Protein AF-A0A086AAU4-F1 (afdb_monomer_lite)

Radius of gyration: 17.0 Å; chains: 1; bounding box: 53×34×35 Å

Organism: Flavobacterium hydatis (NCBI:txid991)

pLDDT: mean 87.28, std 16.57, range [37.22, 98.31]

Structure (mmCIF, N/CA/C/O backbone):
data_AF-A0A086AAU4-F1
#
_entry.id   AF-A0A086AAU4-F1
#
loop_
_atom_site.group_PDB
_atom_site.id
_atom_site.type_symbol
_atom_site.label_atom_id
_atom_site.label_alt_id
_atom_site.label_comp_id
_atom_site.label_asym_id
_atom_site.label_entity_id
_atom_site.label_seq_id
_atom_site.pdbx_PDB_ins_code
_atom_site.Cartn_x
_atom_site.Cartn_y
_atom_site.Cartn_z
_atom_site.occupancy
_atom_site.B_iso_or_equiv
_atom_site.auth_seq_id
_atom_site.auth_comp_id
_atom_site.auth_asym_id
_atom_site.auth_atom_id
_atom_site.pdbx_PDB_model_num
ATOM 1 N N . MET A 1 1 ? -6.332 -9.585 -9.697 1.00 84.88 1 MET A N 1
ATOM 2 C CA . MET A 1 1 ? -5.035 -8.871 -9.693 1.00 84.88 1 MET A CA 1
ATOM 3 C C . MET A 1 1 ? -4.730 -8.195 -11.026 1.00 84.88 1 MET A C 1
ATOM 5 O O . MET A 1 1 ? -4.708 -6.978 -11.041 1.00 84.88 1 MET A O 1
ATOM 9 N N . ILE A 1 2 ? -4.568 -8.927 -12.139 1.00 86.38 2 ILE A N 1
ATOM 10 C CA . ILE A 1 2 ? -4.249 -8.330 -13.460 1.00 86.38 2 ILE A CA 1
ATOM 11 C C . ILE A 1 2 ? -5.260 -7.246 -13.866 1.00 86.38 2 ILE A C 1
ATOM 13 O O . ILE A 1 2 ? -4.864 -6.166 -14.281 1.00 86.38 2 ILE A O 1
ATOM 17 N N . TYR A 1 3 ? -6.555 -7.509 -13.673 1.00 90.38 3 TYR A N 1
ATOM 18 C CA . TYR A 1 3 ? -7.601 -6.515 -13.918 1.00 90.38 3 TYR A CA 1
ATOM 19 C C . TYR A 1 3 ? -7.441 -5.253 -13.051 1.00 90.38 3 TYR A C 1
ATOM 21 O O . TYR A 1 3 ? -7.513 -4.142 -13.564 1.00 90.38 3 TYR A O 1
ATOM 29 N N . PHE A 1 4 ? -7.155 -5.416 -11.755 1.00 92.69 4 PHE A N 1
ATOM 30 C CA . PHE A 1 4 ? -7.001 -4.296 -10.822 1.00 92.69 4 PHE A CA 1
ATOM 31 C C . PHE A 1 4 ? -5.866 -3.354 -11.230 1.00 92.69 4 PHE A C 1
ATOM 33 O O . PHE A 1 4 ? -6.063 -2.148 -11.310 1.00 92.69 4 PHE A O 1
ATOM 40 N N . ILE A 1 5 ? -4.704 -3.914 -11.575 1.00 92.94 5 ILE A N 1
ATOM 41 C CA . ILE A 1 5 ? -3.535 -3.136 -12.013 1.00 92.94 5 ILE A CA 1
ATOM 42 C C . ILE A 1 5 ? -3.674 -2.575 -13.438 1.00 92.94 5 ILE A C 1
ATOM 44 O O . ILE A 1 5 ? -2.713 -2.031 -13.959 1.00 92.94 5 ILE A O 1
ATOM 48 N N . SER A 1 6 ? -4.830 -2.759 -14.083 1.00 92.62 6 SER A N 1
ATOM 49 C CA . SER A 1 6 ? -5.176 -2.162 -15.381 1.00 92.62 6 SER A CA 1
ATOM 50 C C . SER A 1 6 ? -6.308 -1.134 -15.286 1.00 92.62 6 SER A C 1
ATOM 52 O O . SER A 1 6 ? -6.740 -0.594 -16.305 1.00 92.62 6 SER A O 1
ATOM 54 N N . LEU A 1 7 ? -6.822 -0.877 -14.077 1.00 95.12 7 LEU A N 1
ATOM 55 C CA . LEU A 1 7 ? -7.825 0.159 -13.846 1.00 95.12 7 LEU A CA 1
ATOM 56 C C . LEU A 1 7 ? -7.235 1.547 -14.108 1.00 95.12 7 LEU A C 1
ATOM 58 O O . LEU A 1 7 ? -6.061 1.798 -13.842 1.00 95.12 7 LEU A O 1
ATOM 62 N N . LYS A 1 8 ? -8.072 2.476 -14.580 1.00 96.38 8 LYS A N 1
ATOM 63 C CA . LYS A 1 8 ? -7.639 3.848 -14.884 1.00 96.38 8 LYS A CA 1
ATOM 64 C C . LYS A 1 8 ? -7.170 4.582 -13.632 1.00 96.38 8 LYS A C 1
ATOM 66 O O . LYS A 1 8 ? -6.200 5.323 -13.685 1.00 96.38 8 LYS A O 1
ATOM 71 N N . GLU A 1 9 ? -7.843 4.350 -12.514 1.00 96.88 9 GLU A N 1
ATOM 72 C CA . GLU A 1 9 ? -7.522 4.912 -11.206 1.00 96.88 9 GLU A CA 1
ATOM 73 C C . GLU A 1 9 ? -6.167 4.397 -10.711 1.00 96.88 9 GLU A C 1
ATOM 75 O O . GLU A 1 9 ? -5.375 5.158 -10.158 1.00 96.88 9 GLU A O 1
ATOM 80 N N . TYR A 1 10 ? -5.878 3.115 -10.960 1.00 97.38 10 TYR A N 1
ATOM 81 C CA . TYR A 1 10 ? -4.590 2.512 -10.637 1.00 97.38 10 TYR A CA 1
ATOM 82 C C . TYR A 1 10 ? -3.477 3.137 -11.480 1.00 97.38 10 TYR A C 1
ATOM 84 O O . TYR A 1 10 ? -2.489 3.618 -10.929 1.00 97.38 10 TYR A O 1
ATOM 92 N N . GLU A 1 11 ? -3.648 3.150 -12.806 1.00 96.75 11 GLU A N 1
ATOM 93 C CA . GLU A 1 11 ? -2.662 3.700 -13.744 1.00 96.75 11 GLU A CA 1
ATOM 94 C C . GLU A 1 11 ? -2.419 5.193 -13.483 1.00 96.75 11 GLU A C 1
ATOM 96 O O . GLU A 1 11 ? -1.274 5.628 -13.479 1.00 96.75 11 GLU A O 1
ATOM 101 N N . PHE A 1 12 ? -3.457 5.961 -13.136 1.00 97.88 12 PHE A N 1
ATOM 102 C CA . PHE A 1 12 ? -3.310 7.358 -12.726 1.00 97.88 12 PHE A CA 1
ATOM 103 C C . PHE A 1 12 ? -2.401 7.519 -11.498 1.00 97.88 12 PHE A C 1
ATOM 105 O O . PHE A 1 12 ? -1.479 8.334 -11.511 1.00 97.88 12 PHE A O 1
ATOM 112 N N . ILE A 1 13 ? -2.622 6.735 -10.435 1.00 98.31 13 ILE A N 1
ATOM 113 C CA . ILE A 1 13 ? -1.757 6.777 -9.244 1.00 98.31 13 ILE A CA 1
ATOM 114 C C . ILE A 1 13 ? -0.332 6.331 -9.604 1.00 98.31 13 ILE A C 1
ATOM 116 O O . ILE A 1 13 ? 0.633 6.925 -9.120 1.00 98.31 13 ILE A O 1
ATOM 120 N N . LEU A 1 14 ? -0.192 5.308 -10.453 1.00 97.88 14 LEU A N 1
ATOM 121 C CA . LEU A 1 14 ? 1.098 4.804 -10.918 1.00 97.88 14 LEU A CA 1
ATOM 122 C C . LEU A 1 14 ? 1.890 5.875 -11.676 1.00 97.88 14 LEU A C 1
ATOM 124 O O . LEU A 1 14 ? 3.061 6.081 -11.363 1.00 97.88 14 LEU A O 1
ATOM 128 N N . ASP A 1 15 ? 1.251 6.578 -12.609 1.00 97.62 15 ASP A N 1
ATOM 129 C CA . ASP A 1 15 ? 1.836 7.669 -13.394 1.00 97.62 15 ASP A CA 1
ATOM 130 C C . ASP A 1 15 ? 2.300 8.817 -12.493 1.00 97.62 15 ASP A C 1
ATOM 132 O O . ASP A 1 15 ? 3.440 9.277 -12.592 1.00 97.62 15 ASP A O 1
ATOM 136 N N . GLU A 1 16 ? 1.442 9.242 -11.565 1.00 98.06 16 GLU A N 1
ATOM 137 C CA . GLU A 1 16 ? 1.738 10.322 -10.623 1.00 98.06 16 GLU A CA 1
ATOM 138 C C . GLU A 1 16 ? 2.919 9.982 -9.709 1.00 98.06 16 GLU A C 1
ATOM 140 O O . GLU A 1 16 ? 3.800 10.817 -9.485 1.00 98.06 16 GLU A O 1
ATOM 145 N N . VAL A 1 17 ? 2.961 8.753 -9.185 1.00 96.94 17 VAL A N 1
ATOM 146 C CA . VAL A 1 17 ? 4.078 8.281 -8.359 1.00 96.94 17 VAL A CA 1
ATOM 147 C C . VAL A 1 17 ? 5.349 8.159 -9.194 1.00 96.94 17 VAL A C 1
ATOM 149 O O . VAL A 1 17 ? 6.402 8.607 -8.739 1.00 96.94 17 VAL A O 1
ATOM 152 N N . GLN A 1 18 ? 5.267 7.608 -10.409 1.00 94.81 18 GLN A N 1
ATOM 153 C CA . GLN A 1 18 ? 6.417 7.473 -11.302 1.00 94.81 18 GLN A CA 1
ATOM 154 C C . GLN A 1 18 ? 7.061 8.826 -11.586 1.00 94.81 18 GLN A C 1
ATOM 156 O O . GLN A 1 18 ? 8.273 8.976 -11.430 1.00 94.81 18 GLN A O 1
ATOM 161 N N . LEU A 1 19 ? 6.243 9.803 -11.981 1.00 94.81 19 LEU A N 1
ATOM 162 C CA . LEU A 1 19 ? 6.696 11.135 -12.353 1.00 94.81 19 LEU A CA 1
ATOM 163 C C . LEU A 1 19 ? 7.317 11.865 -11.159 1.00 94.81 19 LEU A C 1
ATOM 165 O O . LEU A 1 19 ? 8.395 12.438 -11.278 1.00 94.81 19 LEU A O 1
ATOM 169 N N . LYS A 1 20 ? 6.650 11.842 -9.998 1.00 94.44 20 LYS A N 1
ATOM 170 C CA . LYS A 1 20 ? 7.075 12.614 -8.818 1.00 94.44 20 LYS A CA 1
ATOM 171 C C . LYS A 1 20 ? 8.266 12.007 -8.084 1.00 94.44 20 LYS A C 1
ATOM 173 O O . LYS A 1 20 ? 9.020 12.750 -7.462 1.00 94.44 20 LYS A O 1
ATOM 178 N N . ALA A 1 21 ? 8.428 10.685 -8.129 1.00 90.88 21 ALA A N 1
ATOM 179 C CA . ALA A 1 21 ? 9.555 9.988 -7.509 1.00 90.88 21 ALA A CA 1
ATOM 180 C C . ALA A 1 21 ? 10.666 9.613 -8.508 1.00 90.88 21 ALA A C 1
ATOM 182 O O . ALA A 1 21 ? 11.639 8.981 -8.103 1.00 90.88 21 ALA A O 1
ATOM 183 N N . SER A 1 22 ? 10.537 9.997 -9.784 1.00 90.75 22 SER A N 1
ATOM 184 C CA . SER A 1 22 ? 11.494 9.690 -10.857 1.00 90.75 22 SER A CA 1
ATOM 185 C C . SER A 1 22 ? 11.856 8.201 -10.933 1.00 90.75 22 SER A C 1
ATOM 187 O O . SER A 1 22 ? 13.028 7.839 -11.018 1.00 90.75 22 SER A O 1
ATOM 189 N N . LEU A 1 23 ? 10.847 7.327 -10.856 1.00 89.25 23 LEU A N 1
ATOM 190 C CA . LEU A 1 23 ? 11.048 5.876 -10.864 1.00 89.25 23 LEU A CA 1
ATOM 191 C C . LEU A 1 23 ? 11.069 5.313 -12.287 1.00 89.25 23 LEU A C 1
ATOM 193 O O . LEU A 1 23 ? 10.288 5.717 -13.151 1.00 89.25 23 LEU A O 1
ATOM 197 N N . GLU A 1 24 ? 11.897 4.296 -12.505 1.00 91.19 24 GLU A N 1
ATOM 198 C CA . GLU A 1 24 ? 11.763 3.426 -13.672 1.00 91.19 24 GLU A CA 1
ATOM 199 C C . GLU A 1 24 ? 10.741 2.324 -13.375 1.00 91.19 24 GLU A C 1
ATOM 201 O O . GLU A 1 24 ? 10.857 1.605 -12.378 1.00 91.19 24 GLU A O 1
ATOM 206 N N . ILE A 1 25 ? 9.729 2.201 -14.239 1.00 92.50 25 ILE A N 1
ATOM 207 C CA . ILE A 1 25 ? 8.657 1.211 -14.104 1.00 92.50 25 ILE A CA 1
ATOM 208 C C . ILE A 1 25 ? 8.585 0.349 -15.359 1.00 92.50 25 ILE A C 1
ATOM 210 O O . ILE A 1 25 ? 8.398 0.853 -16.467 1.00 92.50 25 ILE A O 1
ATOM 214 N N . ASP A 1 26 ? 8.646 -0.962 -15.162 1.00 93.50 26 ASP A N 1
ATOM 215 C CA . ASP A 1 26 ? 8.291 -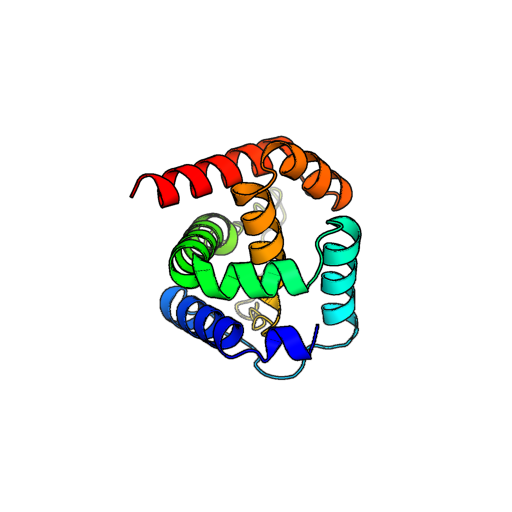1.952 -16.162 1.00 93.50 26 ASP A CA 1
ATOM 216 C C . ASP A 1 26 ? 6.760 -2.072 -16.251 1.00 93.50 26 ASP A C 1
ATOM 218 O O . ASP A 1 26 ? 6.083 -2.575 -15.346 1.00 93.50 26 ASP A O 1
ATOM 222 N N . ARG A 1 27 ? 6.212 -1.572 -17.364 1.00 91.75 27 ARG A N 1
ATOM 223 C CA . ARG A 1 27 ? 4.771 -1.559 -17.671 1.00 91.75 27 ARG A CA 1
ATOM 224 C C . ARG A 1 27 ? 4.269 -2.881 -18.260 1.00 91.75 27 ARG A C 1
ATOM 226 O O . ARG A 1 27 ? 3.060 -3.036 -18.473 1.00 91.75 27 ARG A O 1
ATOM 233 N N . THR A 1 28 ? 5.161 -3.834 -18.527 1.00 91.44 28 THR A N 1
ATOM 234 C CA . THR A 1 28 ? 4.767 -5.167 -18.983 1.00 91.44 28 THR A CA 1
ATOM 235 C C . THR A 1 28 ? 3.999 -5.914 -17.891 1.00 91.44 28 THR A C 1
ATOM 237 O O . THR A 1 28 ? 3.879 -5.474 -16.742 1.00 91.44 28 THR A O 1
ATOM 240 N N . ASN A 1 29 ? 3.366 -7.027 -18.261 1.00 88.56 29 ASN A N 1
ATOM 241 C CA . ASN A 1 29 ? 2.684 -7.842 -17.266 1.00 88.56 29 ASN A CA 1
ATOM 242 C C . ASN A 1 29 ? 3.728 -8.496 -16.350 1.00 88.56 29 ASN A C 1
ATOM 244 O O . ASN A 1 29 ? 4.617 -9.173 -16.869 1.00 88.56 29 ASN A O 1
ATOM 248 N N . PRO A 1 30 ? 3.616 -8.329 -15.018 1.00 91.81 30 PRO A N 1
ATOM 249 C CA . PRO A 1 30 ? 4.583 -8.910 -14.100 1.00 91.81 30 PRO A CA 1
ATOM 250 C C . PRO A 1 30 ? 4.602 -10.441 -14.221 1.00 91.81 30 PRO A C 1
ATOM 252 O O . PRO A 1 30 ? 3.550 -11.042 -14.475 1.00 91.81 30 PRO A O 1
ATOM 255 N N . PRO A 1 31 ? 5.756 -11.088 -13.983 1.00 93.25 31 PRO A N 1
ATOM 256 C CA . PRO A 1 31 ? 5.837 -12.539 -13.877 1.00 93.25 31 PRO A CA 1
ATOM 257 C C . PRO A 1 31 ? 4.855 -13.095 -12.840 1.00 93.25 31 PRO A C 1
ATOM 259 O O . PRO A 1 31 ? 4.499 -12.421 -11.864 1.00 93.25 31 PRO A O 1
ATOM 262 N N . LEU A 1 32 ? 4.435 -14.348 -13.027 1.00 92.69 32 LEU A N 1
ATOM 263 C CA . LEU A 1 32 ? 3.429 -14.989 -12.179 1.00 92.69 32 LEU A CA 1
ATOM 264 C C . LEU A 1 32 ? 3.856 -15.021 -10.703 1.00 92.69 32 LEU A C 1
ATOM 266 O O . LEU A 1 32 ? 3.028 -14.855 -9.813 1.00 92.69 32 LEU A O 1
ATOM 270 N N . GLU A 1 33 ? 5.147 -15.175 -10.434 1.00 92.75 33 GLU A N 1
ATOM 271 C CA . GLU A 1 33 ? 5.729 -15.176 -9.095 1.00 92.75 33 GLU A CA 1
ATOM 272 C C . GLU A 1 33 ? 5.502 -13.838 -8.387 1.00 92.75 33 GLU A C 1
ATOM 274 O O . GLU A 1 33 ? 5.117 -13.813 -7.219 1.00 92.75 33 GLU A O 1
ATOM 279 N N . VAL A 1 34 ? 5.673 -12.723 -9.104 1.00 92.56 34 VAL A N 1
ATOM 280 C CA . VAL A 1 34 ? 5.458 -11.372 -8.564 1.00 92.56 34 VAL A CA 1
ATOM 281 C C . VAL A 1 34 ? 3.973 -11.154 -8.278 1.00 92.56 34 VAL A C 1
ATOM 283 O O . VAL A 1 34 ? 3.616 -10.647 -7.216 1.00 92.56 34 VAL A O 1
ATOM 286 N N . ILE A 1 35 ? 3.095 -11.609 -9.176 1.00 93.94 35 ILE A N 1
ATOM 287 C CA . ILE A 1 35 ? 1.641 -11.572 -8.969 1.00 93.94 35 ILE A CA 1
ATOM 288 C C . ILE A 1 35 ? 1.247 -12.400 -7.735 1.00 93.94 35 ILE A C 1
ATOM 290 O O . ILE A 1 35 ? 0.447 -11.949 -6.914 1.00 93.94 35 ILE A O 1
ATOM 294 N N . ASN A 1 36 ? 1.826 -13.591 -7.569 1.00 94.12 36 ASN A N 1
ATOM 295 C CA . ASN A 1 36 ? 1.542 -14.483 -6.445 1.00 94.12 36 ASN A CA 1
ATOM 296 C C . ASN A 1 36 ? 1.971 -13.891 -5.095 1.00 94.12 36 ASN A C 1
ATOM 298 O O . ASN A 1 36 ? 1.304 -14.133 -4.088 1.00 94.12 36 ASN A O 1
ATOM 302 N N . LEU A 1 37 ? 3.039 -13.086 -5.055 1.00 93.06 37 LEU A N 1
ATOM 303 C CA . LEU A 1 37 ? 3.426 -12.360 -3.842 1.00 93.06 37 LEU A CA 1
ATOM 304 C C . LEU A 1 37 ? 2.342 -11.370 -3.407 1.00 93.06 37 LEU A C 1
ATOM 306 O O . LEU A 1 37 ? 2.022 -11.297 -2.221 1.00 93.06 37 LEU A O 1
ATOM 310 N N . ASP A 1 38 ? 1.744 -10.644 -4.348 1.00 93.69 38 ASP A N 1
ATOM 311 C CA . ASP A 1 38 ? 0.669 -9.700 -4.042 1.00 93.69 38 ASP A CA 1
ATOM 312 C C . ASP A 1 38 ? -0.642 -10.396 -3.686 1.00 93.69 38 ASP A C 1
ATOM 314 O O . ASP A 1 38 ? -1.331 -9.969 -2.761 1.00 93.69 38 ASP A O 1
ATOM 318 N N . LEU A 1 39 ? -0.963 -11.509 -4.351 1.00 94.25 39 LEU A N 1
ATOM 319 C CA . LEU A 1 39 ? -2.102 -12.347 -3.969 1.00 94.25 39 LEU A CA 1
ATOM 320 C C . LEU A 1 39 ? -1.950 -12.874 -2.540 1.00 94.25 39 LEU A C 1
ATOM 322 O O . LEU A 1 39 ? -2.899 -12.815 -1.766 1.00 94.25 39 LEU A O 1
ATOM 326 N N . LYS A 1 40 ? -0.745 -13.307 -2.153 1.00 95.56 40 LYS A N 1
ATOM 327 C CA . LYS A 1 40 ? -0.454 -13.720 -0.777 1.00 95.56 40 LYS A CA 1
ATOM 328 C C . LYS A 1 40 ? -0.603 -12.566 0.217 1.00 95.56 40 LYS A C 1
ATOM 330 O O . LYS A 1 40 ? -1.081 -12.784 1.324 1.00 95.56 40 LYS A O 1
ATOM 335 N N . ARG A 1 41 ? -0.190 -11.347 -0.144 1.00 95.12 41 ARG A N 1
ATOM 336 C CA . ARG A 1 41 ? -0.375 -10.159 0.711 1.00 95.12 41 ARG A CA 1
ATOM 337 C C . ARG A 1 41 ? -1.854 -9.840 0.920 1.00 95.12 41 ARG A C 1
ATOM 339 O O . ARG A 1 41 ? -2.234 -9.558 2.049 1.00 95.12 41 ARG A O 1
ATOM 346 N N . LEU A 1 42 ? -2.668 -9.920 -0.135 1.00 94.88 42 LEU A N 1
ATOM 347 C CA . LEU A 1 42 ? -4.123 -9.756 -0.040 1.00 94.88 42 LEU A CA 1
ATOM 348 C C . LEU A 1 42 ? -4.777 -10.849 0.810 1.00 94.88 42 LEU A C 1
ATOM 350 O O . LEU A 1 42 ? -5.616 -10.554 1.653 1.00 94.88 42 LEU A O 1
ATOM 354 N N . ASP A 1 43 ? -4.368 -12.104 0.628 1.00 95.50 43 ASP A N 1
ATOM 355 C CA . ASP A 1 43 ? -4.868 -13.210 1.444 1.00 95.50 43 ASP A CA 1
ATOM 356 C C . ASP A 1 43 ? -4.519 -12.990 2.925 1.00 95.50 43 ASP A C 1
ATOM 358 O O . ASP A 1 43 ? -5.386 -13.016 3.790 1.00 95.50 43 ASP A O 1
ATOM 362 N N . LEU A 1 44 ? -3.270 -12.635 3.236 1.00 95.88 44 LEU A N 1
ATOM 363 C CA . LEU A 1 44 ? -2.852 -12.345 4.612 1.00 95.88 44 LEU A CA 1
ATOM 364 C C . LEU A 1 44 ? -3.506 -11.095 5.213 1.00 95.88 44 LEU A C 1
ATOM 366 O O . LEU A 1 44 ? -3.600 -11.008 6.438 1.00 95.88 44 LEU A O 1
ATOM 370 N N . SER A 1 45 ? -3.926 -10.131 4.390 1.00 94.75 45 SER A N 1
ATOM 371 C CA . SER A 1 45 ? -4.633 -8.943 4.870 1.00 94.75 45 SER A CA 1
ATOM 372 C C . SER A 1 45 ? -6.122 -9.189 5.104 1.00 94.75 45 SER A C 1
ATOM 374 O O . SER A 1 45 ? -6.761 -8.425 5.825 1.00 94.75 45 SER A O 1
ATOM 376 N N . GLN A 1 46 ? -6.689 -10.248 4.513 1.00 94.00 46 GLN A N 1
ATOM 377 C CA . GLN A 1 46 ? -8.131 -10.514 4.533 1.00 94.00 46 GLN A CA 1
ATOM 378 C 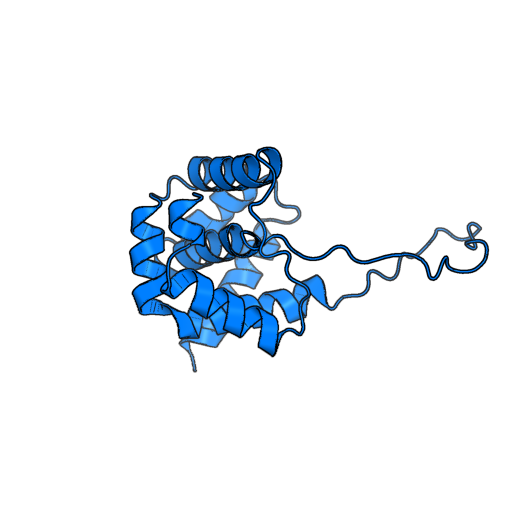C . GLN A 1 46 ? -8.957 -9.333 3.976 1.00 94.00 46 GLN A C 1
ATOM 380 O O . GLN A 1 46 ? -10.135 -9.178 4.301 1.00 94.00 46 GLN A O 1
ATOM 385 N N . ILE A 1 47 ? -8.338 -8.484 3.146 1.00 94.44 47 ILE A N 1
ATOM 386 C CA . ILE A 1 47 ? -8.992 -7.367 2.458 1.00 94.44 47 ILE A CA 1
ATOM 387 C C . ILE A 1 47 ? -9.502 -7.873 1.116 1.00 94.44 47 ILE A C 1
ATOM 389 O O . ILE A 1 47 ? -8.770 -8.531 0.369 1.00 94.44 47 ILE A O 1
ATOM 393 N N . LYS A 1 48 ? -10.750 -7.543 0.782 1.00 93.19 48 LYS A N 1
ATOM 394 C CA . LYS A 1 48 ? -11.291 -7.868 -0.533 1.00 93.19 48 LYS A CA 1
ATOM 395 C C . LYS A 1 48 ? -10.719 -6.912 -1.568 1.00 93.19 48 LYS A C 1
ATOM 397 O O . LYS A 1 48 ? -10.505 -5.735 -1.295 1.00 93.19 48 LYS A O 1
ATOM 402 N N . ILE A 1 49 ? -10.472 -7.402 -2.778 1.00 91.88 49 ILE A N 1
ATOM 403 C CA . ILE A 1 49 ? -9.868 -6.556 -3.811 1.00 91.88 49 ILE A CA 1
ATOM 404 C C . ILE A 1 49 ? -10.799 -5.397 -4.202 1.00 91.88 49 ILE A C 1
ATOM 406 O O . ILE A 1 49 ? -10.319 -4.319 -4.534 1.00 91.88 49 ILE A O 1
ATOM 410 N N . GLU A 1 50 ? -12.112 -5.593 -4.080 1.00 93.00 50 GLU A N 1
ATOM 411 C CA . GLU A 1 50 ? -13.144 -4.580 -4.299 1.00 93.00 50 GLU A CA 1
ATOM 412 C C . GLU A 1 50 ? -13.017 -3.414 -3.309 1.00 93.00 50 GLU A C 1
ATOM 414 O O . GLU A 1 50 ? -13.151 -2.261 -3.707 1.00 93.00 50 GLU A O 1
ATOM 419 N N . ASP A 1 51 ? -12.643 -3.684 -2.053 1.00 95.12 51 ASP A N 1
ATOM 420 C CA . ASP A 1 51 ? -12.404 -2.631 -1.060 1.00 95.12 51 ASP A CA 1
ATOM 421 C C . ASP A 1 51 ? -11.236 -1.720 -1.479 1.00 95.12 51 ASP A C 1
ATOM 423 O O . ASP A 1 51 ? -11.204 -0.530 -1.160 1.00 95.12 51 ASP A O 1
ATOM 427 N N . LEU A 1 52 ? -10.260 -2.272 -2.212 1.00 95.88 52 LEU A N 1
ATOM 428 C CA . LEU A 1 52 ? -9.165 -1.489 -2.778 1.00 95.88 52 LEU A CA 1
ATOM 429 C C . LEU A 1 52 ? -9.594 -0.696 -4.014 1.00 95.88 52 LEU A C 1
ATOM 431 O O . LEU A 1 52 ? -8.984 0.338 -4.272 1.00 95.88 52 LEU A O 1
ATOM 435 N N . PHE A 1 53 ? -10.617 -1.137 -4.757 1.00 94.56 53 PHE A N 1
ATOM 436 C CA . PHE A 1 53 ? -11.154 -0.381 -5.896 1.00 94.56 53 PHE A CA 1
ATOM 437 C C . PHE A 1 53 ? -11.758 0.930 -5.395 1.00 94.56 53 PHE A C 1
ATOM 439 O O . PHE A 1 53 ? -11.392 2.004 -5.873 1.00 94.56 53 PHE A O 1
ATOM 446 N N . ASP A 1 54 ? -12.609 0.838 -4.374 1.00 94.19 54 ASP A N 1
ATOM 447 C CA . ASP A 1 54 ? -13.230 2.006 -3.753 1.00 94.19 54 ASP A CA 1
ATOM 448 C C . ASP A 1 54 ? -12.166 2.935 -3.159 1.00 94.19 54 ASP A C 1
ATOM 450 O O . ASP A 1 54 ? -12.194 4.148 -3.367 1.00 94.19 54 ASP A O 1
ATOM 454 N N . LEU A 1 55 ? -11.165 2.364 -2.482 1.00 96.12 55 LEU A N 1
ATOM 455 C CA . LEU A 1 55 ? -10.081 3.120 -1.862 1.00 96.12 55 LEU A CA 1
ATOM 456 C C . LEU A 1 55 ? -9.306 3.985 -2.867 1.00 96.12 55 LEU A C 1
ATOM 458 O O . LEU A 1 55 ? -9.087 5.170 -2.604 1.00 96.12 55 LEU A O 1
ATOM 462 N N . ILE A 1 56 ? -8.883 3.416 -4.002 1.00 96.19 56 ILE A N 1
ATOM 463 C CA . ILE A 1 56 ? -8.107 4.167 -5.002 1.00 96.19 56 ILE A CA 1
ATOM 464 C C . ILE A 1 56 ? -8.961 5.202 -5.739 1.00 96.19 56 ILE A C 1
ATOM 466 O O . ILE A 1 56 ? -8.433 6.236 -6.146 1.00 96.19 56 ILE A O 1
ATOM 470 N N . ALA A 1 57 ? -10.268 4.962 -5.864 1.00 94.44 57 ALA A N 1
ATOM 471 C CA . ALA A 1 57 ? -11.193 5.899 -6.486 1.00 94.44 57 ALA A CA 1
ATOM 472 C C . ALA A 1 57 ? -11.470 7.122 -5.592 1.00 94.44 57 ALA A C 1
ATOM 474 O O . ALA A 1 57 ? -11.548 8.240 -6.100 1.00 94.44 57 ALA A O 1
ATOM 475 N N . THR A 1 58 ? -11.589 6.946 -4.269 1.00 94.19 58 THR A N 1
ATOM 476 C CA . THR A 1 58 ? -11.936 8.057 -3.361 1.00 94.19 58 THR A CA 1
ATOM 477 C C . THR A 1 58 ? -10.735 8.835 -2.830 1.00 94.19 58 THR A C 1
ATOM 479 O O . THR A 1 58 ? -10.849 10.034 -2.579 1.00 94.19 58 THR A O 1
ATOM 482 N N . ASP A 1 59 ? -9.590 8.177 -2.631 1.00 95.06 59 ASP A N 1
ATOM 483 C CA . ASP A 1 59 ? -8.473 8.733 -1.854 1.00 95.06 59 ASP A CA 1
ATOM 484 C C . ASP A 1 59 ? -7.185 8.925 -2.666 1.00 95.06 59 ASP A C 1
ATOM 486 O O . ASP A 1 59 ? -6.116 9.113 -2.079 1.00 95.06 59 ASP A O 1
ATOM 490 N N . SER A 1 60 ? -7.259 8.902 -4.000 1.00 95.19 60 SER A N 1
ATOM 491 C CA . SER A 1 60 ? -6.094 8.919 -4.902 1.00 95.19 60 SER A CA 1
ATOM 492 C C . SER A 1 60 ? -5.022 9.944 -4.508 1.00 95.19 60 SER A C 1
ATOM 494 O O . SER A 1 60 ? -3.863 9.578 -4.322 1.00 95.19 60 SER A O 1
ATOM 496 N N . ALA A 1 61 ? -5.395 11.206 -4.268 1.00 95.94 61 ALA A N 1
ATOM 497 C CA . ALA A 1 61 ? -4.456 12.260 -3.874 1.00 95.94 61 ALA A CA 1
ATOM 498 C C . ALA A 1 61 ? -3.716 11.953 -2.555 1.00 95.94 61 ALA A C 1
ATOM 500 O O . ALA A 1 61 ? -2.497 12.114 -2.472 1.00 95.94 61 ALA A O 1
ATOM 501 N N . LYS A 1 62 ? -4.430 11.467 -1.531 1.00 96.69 62 LYS A N 1
ATOM 502 C CA . LYS A 1 62 ? -3.842 11.124 -0.224 1.00 96.69 62 LYS A CA 1
ATOM 503 C C . LYS A 1 62 ? -2.968 9.877 -0.307 1.00 96.69 62 LYS A C 1
ATOM 505 O O . LYS A 1 62 ? -1.912 9.831 0.323 1.00 96.69 62 LYS A O 1
ATOM 510 N N . ILE A 1 63 ? -3.384 8.894 -1.103 1.00 97.56 63 ILE A N 1
ATOM 511 C CA . ILE A 1 63 ? -2.608 7.684 -1.387 1.00 97.56 63 ILE A CA 1
ATOM 512 C C . ILE A 1 63 ? -1.292 8.053 -2.075 1.00 97.56 63 ILE A C 1
ATOM 514 O O . ILE A 1 63 ? -0.236 7.598 -1.638 1.00 97.56 63 ILE A O 1
ATOM 518 N N . ILE A 1 64 ? -1.332 8.925 -3.089 1.00 97.94 64 ILE A N 1
ATOM 519 C CA . ILE A 1 64 ? -0.129 9.422 -3.770 1.00 97.94 64 ILE A CA 1
ATOM 520 C C . ILE A 1 64 ? 0.813 10.078 -2.751 1.00 97.94 64 ILE A C 1
ATOM 522 O O . ILE A 1 64 ? 1.982 9.703 -2.672 1.00 97.94 64 ILE A O 1
ATOM 526 N N . SER A 1 65 ? 0.320 10.993 -1.906 1.00 97.31 65 SER A N 1
ATOM 527 C CA . SER A 1 65 ? 1.146 11.616 -0.856 1.00 97.31 65 SER A CA 1
ATOM 528 C C . SER A 1 65 ? 1.742 10.596 0.120 1.00 97.31 65 SER A C 1
ATOM 530 O O . SER A 1 65 ? 2.911 10.710 0.491 1.00 97.31 65 SER A O 1
ATOM 532 N N . PHE A 1 66 ? 0.966 9.586 0.521 1.00 97.69 66 PHE A N 1
ATOM 533 C CA . PHE A 1 66 ? 1.426 8.513 1.402 1.00 97.69 66 PHE A CA 1
ATOM 534 C C . PHE A 1 66 ? 2.575 7.718 0.786 1.00 97.69 66 PHE A C 1
ATOM 536 O O . PHE A 1 66 ? 3.605 7.519 1.437 1.00 97.69 66 PHE A O 1
ATOM 543 N N . ILE A 1 67 ? 2.426 7.314 -0.475 1.00 97.06 67 ILE A N 1
ATOM 544 C CA . ILE A 1 67 ? 3.440 6.556 -1.207 1.00 97.06 67 ILE A CA 1
ATOM 545 C C . ILE A 1 67 ? 4.720 7.377 -1.355 1.00 97.06 67 ILE A C 1
ATOM 547 O O . ILE A 1 67 ? 5.793 6.867 -1.044 1.00 97.06 67 ILE A O 1
ATOM 551 N N . LEU A 1 68 ? 4.621 8.648 -1.752 1.00 95.94 68 LEU A N 1
ATOM 552 C CA . LEU A 1 68 ? 5.789 9.507 -1.971 1.00 95.94 68 LEU A CA 1
ATOM 553 C C . LEU A 1 68 ? 6.607 9.719 -0.693 1.00 95.94 68 LEU A C 1
ATOM 555 O O . LEU A 1 68 ? 7.818 9.519 -0.711 1.00 95.94 68 LEU A O 1
ATOM 559 N N . ILE A 1 69 ? 5.958 10.026 0.437 1.00 95.31 69 ILE A N 1
ATOM 560 C CA . ILE A 1 69 ? 6.652 10.179 1.731 1.00 95.31 69 ILE A CA 1
ATOM 561 C C . ILE A 1 69 ? 7.336 8.867 2.136 1.00 95.31 69 ILE A C 1
ATOM 563 O O . ILE A 1 69 ? 8.438 8.860 2.690 1.00 95.31 69 ILE A O 1
ATOM 567 N N . LYS A 1 70 ? 6.682 7.732 1.876 1.00 94.44 70 LYS A N 1
ATOM 568 C CA . LYS A 1 70 ? 7.228 6.418 2.201 1.00 94.44 70 LYS A CA 1
ATOM 569 C C . LYS A 1 70 ? 8.432 6.075 1.314 1.00 94.44 70 LYS A C 1
ATOM 571 O O . LYS A 1 70 ? 9.445 5.611 1.835 1.00 94.44 70 LYS A O 1
ATOM 576 N N . LEU A 1 71 ? 8.354 6.334 0.011 1.00 92.62 71 LEU A N 1
ATOM 577 C CA . LEU A 1 71 ? 9.469 6.164 -0.923 1.00 92.62 71 LEU A CA 1
ATOM 578 C C . LEU A 1 71 ? 10.655 7.050 -0.536 1.00 92.62 71 LEU A C 1
ATOM 580 O O . LEU A 1 71 ? 11.762 6.545 -0.388 1.00 92.62 71 LEU A O 1
ATOM 584 N N . GLU A 1 72 ? 10.424 8.331 -0.253 1.00 91.25 72 GLU A N 1
ATOM 585 C CA . GLU A 1 72 ? 11.477 9.245 0.200 1.00 91.25 72 GLU A CA 1
ATOM 586 C C . GLU A 1 72 ? 12.179 8.722 1.463 1.00 91.25 72 GLU A C 1
ATOM 588 O O . GLU A 1 72 ? 13.403 8.763 1.581 1.00 91.25 72 GLU A O 1
ATOM 593 N N . LYS A 1 73 ? 11.415 8.167 2.408 1.00 89.56 73 LYS A N 1
ATOM 594 C CA . LYS A 1 73 ? 11.959 7.688 3.680 1.00 89.56 73 LYS A CA 1
ATOM 595 C C . LYS A 1 73 ? 12.768 6.393 3.570 1.00 89.56 73 LYS A C 1
ATOM 597 O O . LYS A 1 73 ? 13.747 6.239 4.309 1.00 89.56 73 LYS A O 1
ATOM 602 N N . TYR A 1 74 ? 12.319 5.444 2.749 1.00 84.81 74 TYR A N 1
ATOM 603 C CA . TYR A 1 74 ? 12.869 4.082 2.732 1.00 84.81 74 TYR A CA 1
ATOM 604 C C . TYR A 1 74 ? 13.658 3.741 1.469 1.00 84.81 74 TYR A C 1
ATOM 606 O O . TYR A 1 74 ? 14.567 2.928 1.563 1.00 84.81 74 TYR A O 1
ATOM 614 N N . LEU A 1 75 ? 13.349 4.350 0.323 1.00 76.25 75 LEU A N 1
ATOM 615 C CA . LEU A 1 75 ? 14.023 4.064 -0.945 1.00 76.25 75 LEU A CA 1
ATOM 616 C C . LEU A 1 75 ? 15.224 4.991 -1.185 1.00 76.25 75 LEU A C 1
ATOM 618 O O . LEU A 1 75 ? 16.257 4.536 -1.660 1.00 76.25 75 LEU A O 1
ATOM 622 N N . ASN A 1 76 ? 15.145 6.266 -0.785 1.00 60.78 76 ASN A N 1
ATOM 623 C CA . ASN A 1 76 ? 16.243 7.228 -0.995 1.00 60.78 76 ASN A CA 1
ATOM 624 C C . ASN A 1 76 ? 17.407 7.080 -0.004 1.00 60.78 76 ASN A C 1
ATOM 626 O O . ASN A 1 76 ? 18.392 7.819 -0.076 1.00 60.78 76 ASN A O 1
ATOM 630 N N . LYS A 1 77 ? 17.334 6.125 0.925 1.00 53.25 77 LYS A N 1
ATOM 631 C CA . LYS A 1 77 ? 18.497 5.743 1.719 1.00 53.25 77 LYS A CA 1
ATOM 632 C C . LYS A 1 77 ? 19.346 4.817 0.864 1.00 53.25 77 LYS A C 1
ATOM 634 O O . LYS A 1 77 ? 19.105 3.617 0.855 1.00 53.25 77 LYS A O 1
ATOM 639 N N . LYS A 1 78 ? 20.346 5.374 0.168 1.00 43.50 78 LYS A N 1
ATOM 640 C CA . LYS A 1 78 ? 21.507 4.585 -0.264 1.00 43.50 78 LYS A CA 1
ATOM 641 C C . LYS A 1 78 ? 21.957 3.794 0.961 1.00 43.50 78 LYS A C 1
ATOM 643 O O . LYS A 1 78 ? 22.387 4.402 1.942 1.00 43.50 78 LYS A O 1
ATOM 648 N N . GLU A 1 79 ? 21.770 2.479 0.951 1.00 38.94 79 GLU A N 1
ATOM 649 C CA . GLU A 1 79 ? 22.397 1.619 1.942 1.00 38.94 79 GLU A CA 1
ATOM 650 C C . GLU A 1 79 ? 23.900 1.833 1.781 1.00 38.94 79 GLU A C 1
ATOM 652 O O . GLU A 1 79 ? 24.517 1.348 0.836 1.00 38.94 79 GLU A O 1
ATOM 657 N N . VAL A 1 80 ? 24.489 2.639 2.663 1.00 39.53 80 VAL A N 1
ATOM 658 C CA . VAL A 1 80 ? 25.930 2.610 2.865 1.00 39.53 80 VAL A CA 1
ATOM 659 C C . VAL A 1 80 ? 26.175 1.235 3.467 1.00 39.53 80 VAL A C 1
ATOM 661 O O . VAL A 1 80 ? 25.922 1.026 4.652 1.00 39.53 80 VAL A O 1
ATOM 664 N N . GLN A 1 81 ? 26.544 0.267 2.629 1.00 41.06 81 GLN A N 1
ATOM 665 C CA . GLN A 1 81 ? 27.057 -1.005 3.112 1.00 41.06 81 GLN A CA 1
ATOM 666 C C . GLN A 1 81 ? 28.328 -0.688 3.897 1.00 41.06 81 GLN A C 1
ATOM 668 O O . GLN A 1 81 ? 29.384 -0.426 3.325 1.00 41.06 81 GLN A O 1
ATOM 673 N N . GLU A 1 82 ? 28.215 -0.642 5.223 1.00 37.22 82 GLU A N 1
ATOM 674 C CA . GLU A 1 82 ? 29.379 -0.653 6.098 1.00 37.22 82 GLU A CA 1
ATOM 675 C C . GLU A 1 82 ? 29.980 -2.056 6.025 1.00 37.22 82 GLU A C 1
ATOM 677 O O . GLU A 1 82 ? 29.553 -2.983 6.717 1.00 37.22 82 GLU A O 1
ATOM 682 N N . TYR A 1 83 ? 30.950 -2.227 5.130 1.00 49.56 83 TYR A N 1
ATOM 683 C CA . TYR A 1 83 ? 31.749 -3.440 5.085 1.00 49.56 83 TYR A CA 1
ATOM 684 C C . TYR A 1 83 ? 32.563 -3.567 6.388 1.00 49.56 83 TYR A C 1
ATOM 686 O O . TYR A 1 83 ? 33.081 -2.567 6.900 1.00 49.56 83 TYR A O 1
ATOM 694 N N . PRO A 1 84 ? 32.700 -4.779 6.958 1.00 52.03 84 PRO A N 1
ATOM 695 C CA . PRO A 1 84 ? 33.556 -5.007 8.117 1.00 52.03 84 PRO A CA 1
ATOM 696 C C . PRO A 1 84 ? 34.995 -4.555 7.834 1.00 52.03 84 PRO A C 1
ATOM 698 O O . PRO A 1 84 ? 35.521 -4.802 6.749 1.00 52.03 84 PRO A O 1
ATOM 701 N N . LYS A 1 85 ? 35.664 -3.945 8.824 1.00 45.31 85 LYS A N 1
ATOM 702 C CA . LYS A 1 85 ? 37.086 -3.563 8.722 1.00 45.31 85 LYS A CA 1
ATOM 703 C C . LYS A 1 85 ? 37.928 -4.746 8.220 1.00 45.31 85 LYS A C 1
ATOM 705 O O . LYS A 1 85 ? 38.032 -5.752 8.917 1.00 45.31 85 LYS A O 1
ATOM 710 N N . GLY A 1 86 ? 38.537 -4.591 7.044 1.00 58.44 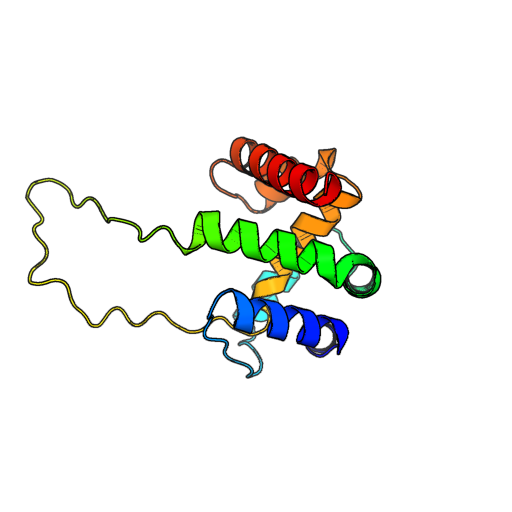86 GLY A N 1
ATOM 711 C CA . GLY A 1 86 ? 39.355 -5.616 6.382 1.00 58.44 86 GLY A CA 1
ATOM 712 C C . GLY A 1 86 ? 38.764 -6.174 5.082 1.00 58.44 86 GLY A C 1
ATOM 713 O O . GLY A 1 86 ? 39.473 -6.885 4.380 1.00 58.44 86 GLY A O 1
ATOM 714 N N . TYR A 1 87 ? 37.516 -5.833 4.746 1.00 49.47 87 TYR A N 1
ATOM 715 C CA . TYR A 1 87 ? 36.936 -6.024 3.415 1.00 49.47 87 TYR A CA 1
ATOM 716 C C . TYR A 1 87 ? 36.821 -4.654 2.744 1.00 49.47 87 TYR A C 1
ATOM 718 O O . TYR A 1 87 ? 35.779 -4.006 2.813 1.00 49.47 87 TYR A O 1
ATOM 726 N N . GLU A 1 88 ? 37.913 -4.172 2.154 1.00 55.25 88 GLU A N 1
ATOM 727 C CA . GLU A 1 88 ? 37.795 -3.128 1.135 1.00 55.25 88 GLU A CA 1
ATOM 728 C C . GLU A 1 88 ? 37.271 -3.815 -0.132 1.00 55.25 88 GLU A C 1
ATOM 730 O O . GLU A 1 88 ? 37.864 -4.811 -0.551 1.00 55.25 88 GLU A O 1
ATOM 735 N N . PRO A 1 89 ? 36.135 -3.384 -0.705 1.00 52.50 89 PRO A N 1
ATOM 736 C CA . PRO A 1 89 ? 35.746 -3.869 -2.018 1.00 52.50 89 PRO A CA 1
ATOM 737 C C . PRO A 1 89 ? 36.833 -3.462 -3.019 1.00 52.50 89 PRO A C 1
ATOM 739 O O . PRO A 1 89 ? 37.223 -2.292 -3.058 1.00 52.50 89 PRO A O 1
ATOM 742 N N . ASP A 1 90 ? 37.305 -4.418 -3.826 1.00 57.59 90 ASP A N 1
ATOM 743 C CA . ASP A 1 90 ? 37.936 -4.091 -5.106 1.00 57.59 90 ASP A CA 1
ATOM 744 C C . ASP A 1 90 ? 36.980 -3.128 -5.825 1.00 57.59 90 ASP A C 1
ATOM 746 O O . ASP A 1 90 ? 35.780 -3.403 -5.834 1.00 57.59 90 ASP A O 1
ATOM 750 N N . GLU A 1 91 ? 37.503 -1.980 -6.276 1.00 53.72 91 GLU A N 1
ATOM 751 C CA . GLU A 1 91 ? 36.814 -0.847 -6.922 1.00 53.72 91 GLU A CA 1
ATOM 752 C C . GLU A 1 91 ? 35.299 -1.026 -7.081 1.00 53.72 91 GLU A C 1
ATOM 754 O O . GLU A 1 91 ? 34.863 -1.872 -7.858 1.00 53.72 91 GLU A O 1
ATOM 759 N N . ALA A 1 92 ? 34.517 -0.221 -6.344 1.00 48.59 92 ALA A N 1
ATOM 760 C CA . ALA A 1 92 ? 33.056 -0.217 -6.386 1.00 48.59 92 ALA A CA 1
ATOM 761 C C . ALA A 1 92 ? 32.557 -0.510 -7.804 1.00 48.59 92 ALA A C 1
ATOM 763 O O . ALA A 1 92 ? 32.748 0.300 -8.708 1.00 48.59 92 ALA A O 1
ATOM 764 N N . ASP A 1 93 ? 31.979 -1.697 -7.992 1.00 45.00 93 ASP A N 1
ATOM 765 C CA . ASP A 1 93 ? 31.435 -2.095 -9.277 1.00 45.00 93 ASP A CA 1
ATOM 766 C C . ASP A 1 93 ? 30.302 -1.119 -9.614 1.00 45.00 93 ASP A C 1
ATOM 768 O O . ASP A 1 93 ? 29.176 -1.239 -9.125 1.00 45.00 93 ASP A O 1
ATOM 772 N N . ASP A 1 94 ? 30.616 -0.118 -10.438 1.00 49.84 94 ASP A N 1
ATOM 773 C CA . ASP A 1 94 ? 29.677 0.881 -10.951 1.00 49.84 94 ASP A CA 1
ATOM 774 C C . ASP A 1 94 ? 28.537 0.224 -11.770 1.00 49.84 94 ASP A C 1
ATOM 776 O O . ASP A 1 94 ? 27.610 0.904 -12.213 1.00 49.84 94 ASP A O 1
ATOM 780 N N . ASN A 1 95 ? 28.551 -1.107 -11.946 1.00 49.16 95 ASN A N 1
ATOM 781 C CA . ASN A 1 95 ? 27.524 -1.884 -12.635 1.00 49.16 95 ASN A CA 1
ATOM 782 C C . ASN A 1 95 ? 26.358 -2.371 -11.752 1.00 49.16 95 ASN A C 1
ATOM 784 O O . ASN A 1 95 ? 25.590 -3.227 -12.208 1.00 49.16 95 ASN A O 1
ATOM 788 N N . ILE A 1 96 ? 26.142 -1.845 -10.536 1.00 53.12 96 ILE A N 1
ATOM 789 C CA . ILE A 1 96 ? 24.887 -2.110 -9.800 1.00 53.12 96 ILE A CA 1
ATOM 790 C C . ILE A 1 96 ? 23.716 -1.449 -10.547 1.00 53.12 96 ILE A C 1
ATOM 792 O O . ILE A 1 96 ? 23.303 -0.321 -10.275 1.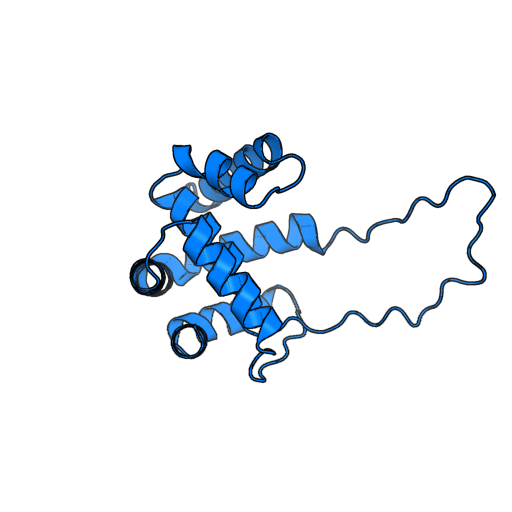00 53.12 96 ILE A O 1
ATOM 796 N N . LYS A 1 97 ? 23.156 -2.177 -11.515 1.00 56.88 97 LYS A N 1
ATOM 797 C CA . LYS A 1 97 ? 21.971 -1.768 -12.260 1.00 56.88 97 LYS A CA 1
ATOM 798 C C . LYS A 1 97 ? 20.744 -1.951 -11.374 1.00 56.88 97 LYS A C 1
ATOM 800 O O . LYS A 1 97 ? 20.311 -3.076 -11.121 1.00 56.88 97 LYS A O 1
ATOM 805 N N . VAL A 1 98 ? 20.165 -0.842 -10.923 1.00 68.75 98 VAL A N 1
ATOM 806 C CA . VAL A 1 98 ? 18.850 -0.854 -10.272 1.00 68.75 98 VAL A CA 1
ATOM 807 C C . VAL A 1 98 ? 17.828 -1.336 -11.299 1.00 68.75 98 VAL A C 1
ATOM 809 O O . VAL A 1 98 ? 17.693 -0.753 -12.373 1.00 68.75 98 VAL A O 1
ATOM 812 N N . LEU A 1 99 ? 17.153 -2.444 -10.999 1.00 79.75 99 LEU A N 1
ATOM 813 C CA . LEU A 1 99 ? 16.093 -2.959 -11.859 1.00 79.75 99 LEU A CA 1
ATOM 814 C C . LEU A 1 99 ? 14.832 -2.093 -11.717 1.00 79.75 99 LEU A C 1
ATOM 816 O O . LEU A 1 99 ? 14.527 -1.651 -10.605 1.00 79.75 99 LEU A O 1
ATOM 820 N N . PRO A 1 100 ? 14.081 -1.877 -12.811 1.00 87.88 100 PRO A N 1
ATOM 821 C CA . PRO A 1 100 ? 12.830 -1.135 -12.758 1.00 87.88 100 PRO A CA 1
ATOM 822 C C . PRO A 1 100 ? 11.799 -1.861 -11.887 1.00 87.88 100 PRO A C 1
ATOM 824 O O . PRO A 1 100 ? 11.775 -3.092 -11.798 1.00 87.88 100 PRO A O 1
ATOM 827 N N . PHE A 1 101 ? 10.902 -1.096 -11.268 1.00 91.62 101 PHE A N 1
ATOM 828 C CA . PHE A 1 101 ? 9.778 -1.663 -10.531 1.00 91.62 101 PHE A CA 1
ATOM 829 C C . PHE A 1 101 ? 8.755 -2.248 -11.501 1.00 91.62 101 PHE A C 1
ATOM 831 O O . PHE A 1 101 ? 8.384 -1.603 -12.476 1.00 91.62 101 PHE A O 1
ATOM 838 N N . TYR A 1 102 ? 8.213 -3.427 -11.212 1.00 95.06 102 TYR A N 1
ATOM 839 C CA . TYR A 1 102 ? 7.030 -3.898 -11.932 1.00 95.06 102 TYR A CA 1
ATOM 840 C C . TYR A 1 102 ? 5.834 -2.991 -11.645 1.00 95.06 102 TYR A C 1
ATOM 842 O O . TYR A 1 102 ? 5.656 -2.543 -10.511 1.00 95.06 102 TYR A O 1
ATOM 850 N N . LYS A 1 103 ? 4.957 -2.775 -12.632 1.00 94.50 103 LYS A N 1
ATOM 851 C CA . LYS A 1 103 ? 3.781 -1.900 -12.479 1.00 94.50 103 LYS A CA 1
ATOM 852 C C . LYS A 1 103 ? 2.879 -2.216 -11.283 1.00 94.50 103 LYS A C 1
ATOM 854 O O . LYS A 1 103 ? 2.187 -1.319 -10.822 1.00 94.50 103 LYS A O 1
ATOM 859 N N . ASN A 1 104 ? 2.883 -3.446 -10.756 1.00 95.31 104 ASN A N 1
ATOM 860 C CA . ASN A 1 104 ? 2.122 -3.854 -9.567 1.00 95.31 104 ASN A CA 1
ATOM 861 C C . ASN A 1 104 ? 2.783 -3.481 -8.222 1.00 95.31 104 ASN A C 1
ATOM 863 O O . ASN A 1 104 ? 2.257 -3.830 -7.170 1.00 95.31 104 ASN A O 1
ATOM 867 N N . PHE A 1 105 ? 3.910 -2.762 -8.200 1.00 94.88 105 PHE A N 1
ATOM 868 C CA . PHE A 1 105 ? 4.630 -2.475 -6.950 1.00 94.88 105 PHE A CA 1
ATOM 869 C C . PHE A 1 105 ? 3.836 -1.645 -5.923 1.00 94.88 105 PHE A C 1
ATOM 871 O O . PHE A 1 105 ? 4.226 -1.598 -4.756 1.00 94.88 105 PHE A O 1
ATOM 878 N N . LEU A 1 106 ? 2.726 -1.011 -6.321 1.00 96.75 106 LEU A N 1
ATOM 879 C CA . LEU A 1 106 ? 1.884 -0.207 -5.433 1.00 96.75 106 LEU A CA 1
ATOM 880 C C . LEU A 1 106 ? 0.952 -1.031 -4.533 1.00 96.75 106 LEU A C 1
ATOM 882 O O . LEU A 1 106 ? 0.478 -0.504 -3.526 1.00 96.75 106 LEU A O 1
ATOM 886 N N . ILE A 1 107 ? 0.719 -2.318 -4.824 1.00 96.50 107 ILE A N 1
ATOM 887 C CA . ILE A 1 107 ? -0.229 -3.150 -4.057 1.00 96.50 107 ILE A CA 1
ATOM 888 C C . ILE A 1 107 ? 0.031 -3.133 -2.539 1.00 96.50 107 ILE A C 1
ATOM 890 O O . ILE A 1 107 ? -0.917 -2.900 -1.781 1.00 96.50 107 ILE A O 1
ATOM 894 N N . PRO A 1 108 ? 1.275 -3.306 -2.042 1.00 95.50 108 PRO A N 1
ATOM 895 C CA . PRO A 1 108 ? 1.538 -3.267 -0.604 1.00 95.50 108 PRO A CA 1
ATOM 896 C C . PRO A 1 108 ? 1.180 -1.920 0.030 1.00 95.50 108 PRO A C 1
ATOM 898 O O . PRO A 1 108 ? 0.710 -1.878 1.164 1.00 95.50 108 PRO A O 1
ATOM 901 N N . TYR A 1 109 ? 1.363 -0.821 -0.705 1.00 97.25 109 TYR A N 1
ATOM 902 C CA . TYR A 1 109 ? 1.061 0.523 -0.223 1.00 97.25 109 TYR A CA 1
ATOM 903 C C . TYR A 1 109 ? -0.443 0.736 -0.063 1.00 97.25 109 TYR A C 1
ATOM 905 O O . TYR A 1 109 ? -0.868 1.351 0.912 1.00 97.25 109 TYR A O 1
ATOM 913 N N . PHE A 1 110 ? -1.252 0.196 -0.976 1.00 97.94 110 PHE A N 1
ATOM 914 C CA . PHE A 1 110 ? -2.708 0.284 -0.880 1.00 97.94 110 PHE A CA 1
ATOM 915 C C . PHE A 1 110 ? -3.255 -0.517 0.294 1.00 97.94 110 PHE A C 1
ATOM 917 O O . PHE A 1 110 ? -4.113 -0.021 1.017 1.00 97.94 110 PHE A O 1
ATOM 924 N N . ILE A 1 111 ? -2.718 -1.716 0.534 1.00 97.94 111 ILE A N 1
ATOM 925 C CA . ILE A 1 111 ? -3.103 -2.535 1.689 1.00 97.94 111 ILE A CA 1
ATOM 926 C C . ILE A 1 111 ? -2.780 -1.808 3.000 1.00 97.94 111 ILE A C 1
ATOM 928 O O . ILE A 1 111 ? -3.623 -1.709 3.889 1.00 97.94 111 ILE A O 1
ATOM 932 N N . GLU A 1 112 ? -1.569 -1.267 3.129 1.00 97.81 112 GLU A N 1
ATOM 933 C CA . GLU A 1 112 ? -1.185 -0.513 4.323 1.00 97.81 112 GLU A CA 1
ATOM 934 C C . GLU A 1 112 ? -2.045 0.741 4.518 1.00 97.81 112 GLU A C 1
ATOM 936 O O . GLU A 1 112 ? -2.511 0.993 5.629 1.00 97.81 112 GLU A O 1
ATOM 941 N N . TYR A 1 113 ? -2.295 1.511 3.452 1.00 98.12 113 TYR A N 1
ATOM 942 C CA . TYR A 1 113 ? -3.161 2.689 3.512 1.00 98.12 113 TYR A CA 1
ATOM 943 C C . TYR A 1 113 ? -4.602 2.314 3.892 1.00 98.12 113 TYR A C 1
ATOM 945 O O . TYR A 1 113 ? -5.218 3.001 4.707 1.00 98.12 113 TYR A O 1
ATOM 953 N N . TYR A 1 114 ? -5.122 1.195 3.379 1.00 98.12 114 TYR A N 1
ATOM 954 C CA . TYR A 1 114 ? -6.432 0.674 3.765 1.00 98.12 114 TYR A CA 1
ATOM 955 C C . TYR A 1 114 ? -6.516 0.417 5.272 1.00 98.12 114 TYR A C 1
ATOM 957 O O . TYR A 1 114 ? -7.465 0.864 5.916 1.00 98.12 114 TYR A O 1
ATOM 965 N N . TYR A 1 115 ? -5.518 -0.258 5.851 1.00 98.12 115 TYR A N 1
ATOM 966 C CA . TYR A 1 115 ? -5.469 -0.473 7.297 1.00 98.12 115 TYR A CA 1
ATOM 967 C C . TYR A 1 115 ? -5.405 0.846 8.057 1.00 98.12 115 TYR A C 1
ATOM 969 O O . TYR A 1 115 ? -6.167 1.044 8.994 1.00 98.12 115 TYR A O 1
ATOM 977 N N . LEU A 1 116 ? -4.536 1.768 7.644 1.00 97.62 116 LEU A N 1
ATOM 978 C CA . LEU A 1 116 ? -4.401 3.071 8.296 1.00 97.62 116 LEU A CA 1
ATOM 979 C C . LEU A 1 116 ? -5.719 3.856 8.321 1.00 97.62 116 LEU A C 1
ATOM 981 O O . LEU A 1 116 ? -6.007 4.522 9.315 1.00 97.62 116 LEU A O 1
ATOM 985 N N . LYS A 1 117 ? -6.509 3.761 7.247 1.00 96.38 117 LYS A N 1
ATOM 986 C CA . LYS A 1 117 ? -7.800 4.436 7.118 1.00 96.38 117 LYS A CA 1
ATOM 987 C C . LYS A 1 117 ? -8.918 3.752 7.900 1.00 96.38 117 LYS A C 1
ATOM 989 O O . LYS A 1 117 ? -9.682 4.440 8.568 1.00 96.38 117 LYS A O 1
ATOM 994 N N . ASN A 1 118 ? -9.028 2.429 7.795 1.00 96.31 118 ASN A N 1
ATOM 995 C CA . ASN A 1 118 ? -10.232 1.706 8.212 1.00 96.31 118 ASN A CA 1
ATOM 996 C C . ASN A 1 118 ? -10.054 0.885 9.492 1.00 96.31 118 ASN A C 1
ATOM 998 O O . ASN A 1 118 ? -11.019 0.711 10.229 1.00 96.31 118 ASN A O 1
ATOM 1002 N N . LYS A 1 119 ? -8.851 0.353 9.736 1.00 95.94 119 LYS A N 1
ATOM 1003 C CA . LYS A 1 119 ? -8.552 -0.581 10.837 1.00 95.94 119 LYS A CA 1
ATOM 1004 C C . LYS A 1 119 ? -7.132 -0.371 11.391 1.00 95.94 119 LYS A C 1
ATOM 1006 O O . LYS A 1 119 ? -6.296 -1.283 11.331 1.00 95.94 119 LYS A O 1
ATOM 1011 N N . PRO A 1 120 ? -6.783 0.840 11.867 1.00 96.06 120 PRO A N 1
ATOM 1012 C CA . PRO A 1 120 ? -5.404 1.177 12.225 1.00 96.06 120 PRO A CA 1
ATOM 1013 C C . PRO A 1 120 ? -4.848 0.314 13.370 1.00 96.06 120 PRO A C 1
ATOM 1015 O O . PRO A 1 120 ? -3.638 0.106 13.465 1.00 96.06 120 PRO A O 1
ATOM 1018 N N . GLU A 1 121 ? -5.700 -0.203 14.248 1.00 96.62 121 GLU A N 1
ATOM 1019 C CA . GLU A 1 121 ? -5.356 -1.138 15.320 1.00 96.62 121 GLU A CA 1
ATOM 1020 C C . GLU A 1 121 ? -4.895 -2.514 14.812 1.00 96.62 121 GLU A C 1
ATOM 1022 O O . GLU A 1 121 ? -4.062 -3.145 15.464 1.00 96.62 121 GLU A O 1
ATOM 1027 N N . GLU A 1 122 ? -5.348 -2.949 13.632 1.00 97.31 122 GLU A N 1
ATOM 1028 C CA . GLU A 1 122 ? -5.010 -4.257 13.051 1.00 97.31 122 GLU A CA 1
ATOM 1029 C C . GLU A 1 122 ? -3.722 -4.237 12.209 1.00 97.31 122 GLU A C 1
ATOM 1031 O O . GLU A 1 122 ? -3.130 -5.292 11.960 1.00 97.31 122 GLU A O 1
ATOM 1036 N N . LEU A 1 123 ? -3.229 -3.052 11.823 1.00 97.50 123 LEU A N 1
ATOM 1037 C CA . LEU A 1 123 ? -2.053 -2.899 10.956 1.00 97.50 123 LEU A CA 1
ATOM 1038 C C . LEU A 1 123 ? -0.822 -3.646 11.489 1.00 97.50 123 LEU A C 1
ATOM 1040 O O . LEU A 1 123 ? -0.153 -4.362 10.746 1.00 97.50 123 LEU A O 1
ATOM 1044 N N . CYS A 1 124 ? -0.519 -3.522 12.784 1.00 97.31 124 CYS A N 1
ATOM 1045 C CA . CYS A 1 124 ? 0.643 -4.192 13.367 1.00 97.31 124 CYS A CA 1
ATOM 1046 C C . CYS A 1 124 ? 0.538 -5.724 13.275 1.00 97.31 124 CYS A C 1
ATOM 1048 O O . CYS A 1 124 ? 1.554 -6.389 13.073 1.00 97.31 124 CYS A O 1
ATOM 1050 N N . SER A 1 125 ? -0.665 -6.284 13.418 1.00 97.19 125 SER A N 1
ATOM 1051 C CA . SER A 1 125 ? -0.901 -7.728 13.303 1.00 97.19 125 SER A CA 1
ATOM 1052 C C . SER A 1 125 ? -0.684 -8.210 11.870 1.00 97.19 125 SER A C 1
ATOM 1054 O O . SER A 1 125 ? -0.020 -9.225 11.663 1.00 97.19 125 SER A O 1
ATOM 1056 N N . TYR A 1 126 ? -1.149 -7.442 10.882 1.00 97.75 126 TYR A N 1
ATOM 1057 C CA . TYR A 1 126 ? -0.873 -7.704 9.469 1.00 97.75 126 TYR A CA 1
ATOM 1058 C C . TYR A 1 126 ? 0.630 -7.646 9.146 1.00 97.75 126 TYR A C 1
ATOM 1060 O O . TYR A 1 126 ? 1.186 -8.557 8.539 1.00 97.75 126 TYR A O 1
ATOM 1068 N N . LEU A 1 127 ? 1.340 -6.622 9.623 1.00 96.88 127 LEU A N 1
ATOM 1069 C CA . LEU A 1 127 ? 2.791 -6.519 9.416 1.00 96.88 127 LEU A CA 1
ATOM 1070 C C . LEU A 1 127 ? 3.555 -7.697 10.049 1.00 96.88 127 LEU A C 1
ATOM 1072 O O . LEU A 1 127 ? 4.548 -8.177 9.501 1.00 96.88 127 LEU A O 1
ATOM 1076 N N . LEU A 1 128 ? 3.088 -8.200 11.195 1.00 96.00 128 LEU A N 1
ATOM 1077 C CA . LEU A 1 128 ? 3.653 -9.397 11.821 1.00 96.00 128 LEU A CA 1
ATOM 1078 C C . LEU A 1 128 ? 3.373 -10.668 11.007 1.00 96.00 128 LEU A C 1
ATOM 1080 O O . LEU A 1 128 ? 4.265 -11.512 10.907 1.00 96.00 128 LEU A O 1
ATOM 1084 N N . SER A 1 129 ? 2.194 -10.802 10.387 1.00 95.88 129 SER A N 1
ATOM 1085 C CA . SER A 1 129 ? 1.873 -11.956 9.528 1.00 95.88 129 SER A CA 1
ATOM 1086 C C . SER A 1 129 ? 2.739 -11.991 8.262 1.00 95.88 129 SER A C 1
ATOM 1088 O O . SER A 1 129 ? 3.159 -13.065 7.825 1.00 95.88 129 SER A O 1
ATOM 1090 N N . LEU A 1 130 ? 3.124 -10.818 7.749 1.00 92.94 130 LEU A N 1
ATOM 1091 C CA . LEU A 1 130 ? 4.122 -10.658 6.686 1.00 92.94 130 LEU A CA 1
ATOM 1092 C C . LEU A 1 130 ? 5.569 -10.904 7.135 1.00 92.94 130 LEU A C 1
ATOM 1094 O O . LEU A 1 130 ? 6.471 -10.903 6.296 1.00 92.94 130 LEU A O 1
ATOM 1098 N N . ARG A 1 131 ? 5.811 -11.112 8.436 1.00 92.88 131 ARG A N 1
ATOM 1099 C CA . ARG A 1 131 ? 7.150 -11.199 9.043 1.00 92.88 131 ARG A CA 1
ATOM 1100 C C . ARG A 1 131 ? 7.997 -9.943 8.793 1.00 92.88 131 ARG A C 1
ATOM 1102 O O . ARG A 1 131 ? 9.215 -10.036 8.650 1.00 92.88 131 ARG A O 1
ATOM 1109 N N . THR A 1 132 ? 7.370 -8.765 8.750 1.00 88.75 132 THR A N 1
ATOM 1110 C CA . THR A 1 132 ? 8.073 -7.492 8.551 1.00 88.75 132 THR A CA 1
ATOM 1111 C C . THR A 1 132 ? 9.056 -7.227 9.703 1.00 88.75 132 THR A C 1
ATOM 1113 O O . THR A 1 132 ? 8.648 -7.214 10.872 1.00 88.75 132 THR A O 1
ATOM 1116 N N . PRO A 1 133 ? 10.347 -6.969 9.416 1.00 89.44 133 PRO A N 1
ATOM 1117 C CA . PRO A 1 133 ? 11.318 -6.598 10.438 1.00 89.44 133 PRO A CA 1
ATOM 1118 C C . PRO A 1 133 ? 10.882 -5.348 11.201 1.00 89.44 133 PRO A C 1
ATOM 1120 O O . PRO A 1 133 ? 10.375 -4.391 10.620 1.00 89.44 133 PRO A O 1
ATOM 1123 N N . ALA A 1 134 ? 11.083 -5.349 12.519 1.00 93.31 134 ALA A N 1
ATOM 1124 C CA . ALA A 1 134 ? 10.704 -4.235 13.389 1.00 93.31 134 ALA A CA 1
ATOM 1125 C C . ALA A 1 134 ? 9.239 -3.759 13.205 1.00 93.31 134 ALA A C 1
ATOM 1127 O O . ALA A 1 134 ? 8.961 -2.567 13.355 1.00 93.31 134 ALA A O 1
ATOM 1128 N N . ALA A 1 135 ? 8.297 -4.681 12.946 1.00 93.75 135 ALA A N 1
ATOM 1129 C CA . ALA A 1 135 ? 6.886 -4.390 12.644 1.00 93.75 135 ALA A CA 1
ATOM 1130 C C . ALA A 1 135 ? 6.235 -3.347 13.572 1.00 93.75 135 ALA A C 1
ATOM 1132 O O . ALA A 1 135 ? 5.569 -2.436 13.096 1.00 93.75 135 ALA A O 1
ATOM 1133 N N . LYS A 1 136 ? 6.482 -3.404 14.890 1.00 93.94 136 LYS A N 1
ATOM 1134 C CA . LYS A 1 136 ? 5.943 -2.422 15.856 1.00 93.94 136 LYS A CA 1
ATOM 1135 C C . LYS A 1 136 ? 6.457 -0.997 15.630 1.00 93.94 136 LYS A C 1
ATOM 1137 O O . LYS A 1 136 ? 5.730 -0.033 15.854 1.00 93.94 136 LYS A O 1
ATOM 1142 N N . LYS A 1 137 ? 7.731 -0.849 15.254 1.00 95.00 137 LYS A N 1
ATOM 1143 C CA . LYS A 1 137 ? 8.317 0.455 14.915 1.00 95.00 137 LYS A CA 1
ATOM 1144 C C . LYS A 1 137 ? 7.735 0.940 13.593 1.00 95.00 137 LYS A C 1
ATOM 1146 O O . LYS A 1 137 ? 7.330 2.093 13.502 1.00 95.00 137 LYS A O 1
ATOM 1151 N N . TYR A 1 138 ? 7.644 0.044 12.616 1.00 95.94 138 TYR A N 1
ATOM 1152 C CA . TYR A 1 138 ?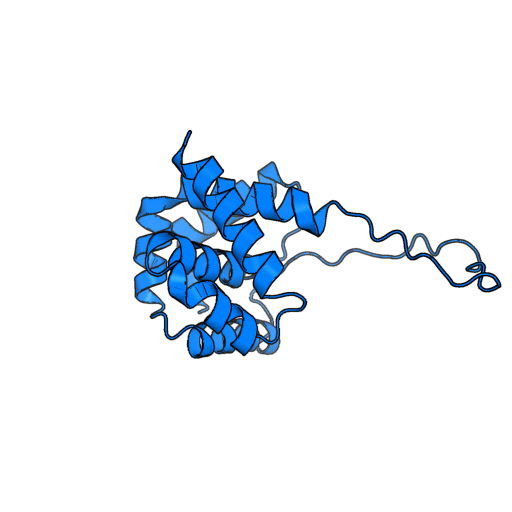 7.096 0.349 11.304 1.00 95.94 138 TYR A CA 1
ATOM 1153 C C . TYR A 1 138 ? 5.626 0.791 11.368 1.00 95.94 138 TYR A C 1
ATOM 1155 O O . TYR A 1 138 ? 5.295 1.845 10.843 1.00 95.94 138 TYR A O 1
ATOM 1163 N N . ASP A 1 139 ? 4.778 0.085 12.120 1.00 97.00 139 ASP A N 1
ATOM 1164 C CA . ASP A 1 139 ? 3.379 0.458 12.390 1.00 97.00 139 ASP A CA 1
ATOM 1165 C C . ASP A 1 139 ? 3.247 1.902 12.906 1.00 97.00 139 ASP A C 1
ATOM 1167 O O . ASP A 1 139 ? 2.492 2.707 12.355 1.00 97.00 139 ASP A O 1
ATOM 1171 N N . LYS A 1 140 ? 4.038 2.269 13.924 1.00 97.06 140 LYS A N 1
ATOM 1172 C CA . LYS A 1 140 ? 4.053 3.635 14.474 1.00 97.06 140 LYS A CA 1
ATOM 1173 C C . LYS A 1 140 ? 4.475 4.671 13.435 1.00 97.06 140 LYS A C 1
ATOM 1175 O O . LYS A 1 140 ? 3.924 5.770 13.396 1.00 97.06 140 LYS A O 1
ATOM 1180 N N . GLU A 1 141 ? 5.462 4.337 12.611 1.00 96.25 141 GLU A N 1
ATOM 1181 C CA . GLU A 1 141 ? 5.947 5.215 11.552 1.00 96.25 141 GLU A CA 1
ATOM 1182 C C . GLU A 1 141 ? 4.886 5.433 10.468 1.00 96.25 141 GLU A C 1
ATOM 1184 O O . GLU A 1 141 ? 4.641 6.580 10.097 1.00 96.25 141 GLU A O 1
ATOM 1189 N N . LEU A 1 142 ? 4.211 4.371 10.023 1.00 97.12 142 LEU A N 1
ATOM 1190 C CA . LEU A 1 142 ? 3.128 4.450 9.042 1.00 97.12 142 LEU A CA 1
ATOM 1191 C C . LEU A 1 142 ? 1.949 5.285 9.563 1.00 97.12 142 LEU A C 1
ATOM 1193 O O . LEU A 1 142 ? 1.467 6.174 8.862 1.00 97.12 142 LEU A O 1
ATOM 1197 N N . LYS A 1 143 ? 1.548 5.087 10.825 1.00 97.31 143 LYS A N 1
ATOM 1198 C CA . LYS A 1 143 ? 0.514 5.904 11.489 1.00 97.31 143 LYS A CA 1
ATOM 1199 C C . LYS A 1 143 ? 0.896 7.379 11.575 1.00 97.31 143 LYS A C 1
ATOM 1201 O O . LYS A 1 143 ? 0.048 8.246 11.376 1.00 97.31 143 LYS A O 1
ATOM 1206 N N . SER A 1 144 ? 2.168 7.674 11.841 1.00 96.31 144 SER A N 1
ATOM 1207 C CA . SER A 1 144 ? 2.680 9.048 11.860 1.00 96.31 144 SER A CA 1
ATOM 1208 C C . SER A 1 144 ? 2.595 9.710 10.479 1.00 96.31 144 SER A C 1
ATOM 1210 O O . SER A 1 144 ? 2.095 10.830 10.364 1.00 96.31 144 SER A O 1
ATOM 1212 N N . ILE A 1 145 ? 3.002 8.996 9.420 1.00 95.94 145 ILE A N 1
ATOM 1213 C CA . ILE A 1 145 ? 2.885 9.471 8.030 1.00 95.94 145 ILE A CA 1
ATOM 1214 C C . ILE A 1 145 ? 1.415 9.738 7.686 1.00 95.94 145 ILE A C 1
ATOM 1216 O O . ILE A 1 145 ? 1.080 10.823 7.213 1.00 95.94 145 ILE A O 1
ATOM 1220 N N . TYR A 1 146 ? 0.526 8.787 7.981 1.00 96.50 146 TYR A N 1
ATOM 1221 C CA . TYR A 1 146 ? -0.905 8.920 7.709 1.00 96.50 146 TYR A CA 1
ATOM 1222 C C . TYR A 1 146 ? -1.537 10.112 8.433 1.00 96.50 146 TYR A C 1
ATOM 1224 O O . TYR A 1 146 ? -2.298 10.873 7.834 1.00 96.50 146 TYR A O 1
ATOM 1232 N N . LYS A 1 147 ? -1.188 10.324 9.710 1.00 95.31 147 LYS A N 1
ATOM 1233 C CA . LYS A 1 147 ? -1.659 11.481 10.478 1.00 95.31 147 LYS A CA 1
ATOM 1234 C C . LYS A 1 147 ? -1.216 12.795 9.836 1.00 95.31 147 LYS A C 1
ATOM 1236 O O . LYS A 1 147 ? -2.042 13.689 9.709 1.00 95.31 147 LYS A O 1
ATOM 1241 N N . LYS A 1 148 ? 0.047 12.893 9.398 1.00 93.19 148 LYS A N 1
ATOM 1242 C CA . LYS A 1 148 ? 0.592 14.094 8.743 1.00 93.19 148 LYS A CA 1
ATOM 1243 C C . LYS A 1 148 ? -0.191 14.462 7.480 1.00 93.19 148 LYS A C 1
ATOM 1245 O O . LYS A 1 148 ? -0.464 15.635 7.265 1.00 93.19 148 LYS A O 1
ATOM 1250 N N . ILE A 1 149 ? -0.569 13.471 6.675 1.00 93.31 149 ILE A N 1
ATOM 1251 C CA . ILE A 1 149 ? -1.308 13.681 5.419 1.00 93.31 149 ILE A CA 1
ATOM 1252 C C . ILE A 1 149 ? -2.750 14.126 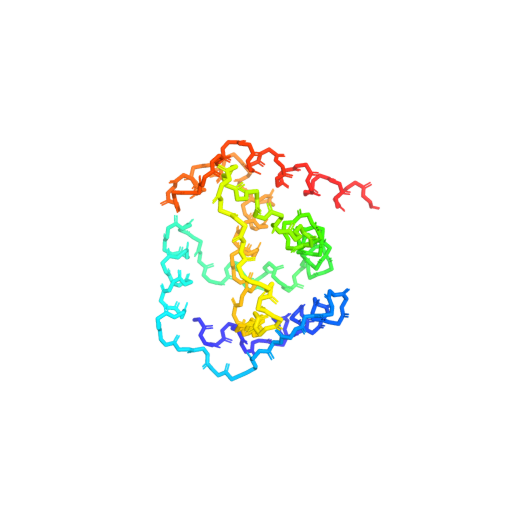5.675 1.00 93.31 149 ILE A C 1
ATOM 1254 O O . ILE A 1 149 ? -3.286 14.909 4.906 1.00 93.31 149 ILE A O 1
ATOM 1258 N N . ASN A 1 150 ? -3.378 13.645 6.751 1.00 83.75 150 ASN A N 1
ATOM 1259 C CA . ASN A 1 150 ? -4.760 14.001 7.092 1.00 83.75 150 ASN A CA 1
ATOM 1260 C C . ASN A 1 150 ? -4.887 15.258 7.966 1.00 83.75 150 ASN A C 1
ATOM 1262 O O . ASN A 1 150 ? -6.002 15.676 8.261 1.00 83.75 150 ASN A O 1
ATOM 1266 N N . SER A 1 151 ? -3.768 15.833 8.409 1.00 76.88 151 SER A N 1
ATOM 1267 C CA . SER A 1 151 ? -3.722 17.125 9.106 1.00 76.88 151 SER A CA 1
ATOM 1268 C C . SER A 1 151 ? -3.410 18.312 8.186 1.00 76.88 151 SER A C 1
ATOM 1270 O O . SER A 1 151 ? -3.308 19.432 8.684 1.00 76.88 151 SER A O 1
ATOM 1272 N N . LEU A 1 152 ? -3.193 18.050 6.894 1.00 53.03 152 LEU A N 1
ATOM 1273 C CA . LEU A 1 152 ? -3.028 19.041 5.826 1.00 53.03 152 LEU A CA 1
ATOM 1274 C C . LEU A 1 152 ? -4.388 19.343 5.190 1.00 53.03 152 LEU A C 1
ATOM 1276 O O . LEU A 1 152 ? -4.596 20.522 4.839 1.00 53.03 152 LEU A O 1
#

Sequence (152 aa):
MIYFISLKEYEFILDEVQLKASLEIDRTNPPLEVINLDLKRLDLSQIKIEDLFDLIATDSAKIISFILIKLEKYLNKKEVQEYPKGYEPDEADDNIKVLPFYKNFLIPYFIEYYYLKNKPEELCSYLLSLRTPAAKKYDKELKSIYKKINSL

Secondary structure (DSSP, 8-state):
-TTGGGSHHHHHHHHHHHHHHT--EE-SPPPHHHHHHHHHHHHHHT--HHHHHHHHHHHHHHHHHHHHHHHHHHTS------PPTT-PPSS--TT--PPPEEGGGGHHHHHHHHHHHH-TTTHHHHHHHTT-TTHHHHHHHHHHHHHHHHT-

Foldseek 3Di:
DQVLLPDPLLVVLLVLLCVVVVAFEDADDDPPVVVVVLVVLCVLLVDDVVLLVVVSVPCSVLLSQLVNVVCVVPVPPPPPPPDPPPDDDDPDPPPPDDDGHYSCPCSVSSSLVSCLPPPLVCQLVSCVSVVPPPSVVVSVVSNVSSVVSVVD